Protein AF-A0A4V2BFJ7-F1 (afdb_monomer)

Nearest PDB structures (foldseek):
  2ch4-assembly1_A  TM=7.013E-01  e=1.039E-02  Thermotoga maritima
  2ch4-assembly2_B  TM=6.976E-01  e=1.168E-02  Thermotoga maritima
  4jpb-assembly1_A  TM=7.030E-01  e=2.365E-02  Thermotoga maritima MSB8
  8c5v-assembly1_A  TM=6.580E-01  e=1.478E-02  Escherichia coli
  3ur1-assembly1_A  TM=7.007E-01  e=6.422E-02  Thermotoga maritima

Foldseek 3Di:
DDFDFAADPPPDDDDDPPDDAFDWDWDDDPNDIDTDGGNDGPTDADWDADADPPPDPPDFQFPGWTARPVRHIGTDGDPRRVVVVVVVVVVVVD

Structure (mmCIF, N/CA/C/O backbone):
data_AF-A0A4V2BFJ7-F1
#
_entry.id   AF-A0A4V2BFJ7-F1
#
loop_
_atom_site.group_PDB
_atom_site.id
_atom_site.type_symbol
_atom_site.label_atom_id
_atom_site.label_alt_id
_atom_site.label_comp_id
_atom_site.label_asym_id
_atom_site.label_entity_id
_atom_site.label_seq_id
_atom_site.pdbx_PDB_ins_code
_atom_site.Cartn_x
_atom_site.Cartn_y
_atom_site.Cartn_z
_atom_site.occupancy
_atom_site.B_iso_or_equiv
_atom_site.auth_seq_id
_atom_site.auth_comp_id
_atom_site.auth_asym_id
_atom_site.auth_atom_id
_atom_site.pdbx_PDB_model_num
ATOM 1 N N . MET A 1 1 ? -1.689 8.270 -11.259 1.00 38.72 1 MET A N 1
ATOM 2 C CA . MET A 1 1 ? -0.337 8.367 -10.663 1.00 38.72 1 MET A CA 1
ATOM 3 C C . MET A 1 1 ? -0.340 7.548 -9.379 1.00 38.72 1 MET A C 1
ATOM 5 O O . MET A 1 1 ? -1.202 7.808 -8.552 1.00 38.72 1 MET A O 1
ATOM 9 N N . GLN A 1 2 ? 0.504 6.519 -9.243 1.00 40.91 2 GLN A N 1
ATOM 10 C CA . GLN A 1 2 ? 0.567 5.676 -8.035 1.00 40.91 2 GLN A CA 1
ATOM 11 C C . GLN A 1 2 ? 1.850 5.956 -7.236 1.00 40.91 2 GLN A C 1
ATOM 13 O O . GLN A 1 2 ? 2.894 6.231 -7.822 1.00 40.91 2 GLN A O 1
ATOM 18 N N . THR A 1 3 ? 1.752 5.896 -5.905 1.00 48.16 3 THR A N 1
ATOM 19 C CA . THR A 1 3 ? 2.861 6.087 -4.952 1.00 48.16 3 THR A CA 1
ATOM 20 C C . THR A 1 3 ? 3.357 4.725 -4.467 1.00 48.16 3 THR A C 1
ATOM 22 O O . THR A 1 3 ? 2.542 3.876 -4.112 1.00 48.16 3 THR A O 1
ATOM 25 N N . PHE A 1 4 ? 4.677 4.516 -4.441 1.00 56.31 4 PHE A N 1
ATOM 26 C CA . PHE A 1 4 ? 5.297 3.247 -4.050 1.00 56.31 4 PHE A CA 1
ATOM 27 C C . PHE A 1 4 ? 5.741 3.275 -2.582 1.00 56.31 4 PHE A C 1
ATOM 29 O O . PHE A 1 4 ? 6.414 4.217 -2.155 1.00 56.31 4 PHE A O 1
ATOM 36 N N . LEU A 1 5 ? 5.373 2.248 -1.811 1.00 57.31 5 LEU A N 1
ATOM 37 C CA . LEU A 1 5 ? 5.687 2.144 -0.385 1.00 57.31 5 LEU A CA 1
ATOM 38 C C . LEU A 1 5 ? 6.269 0.757 -0.054 1.00 57.31 5 LEU A C 1
ATOM 40 O O . LEU A 1 5 ? 5.524 -0.224 -0.088 1.00 57.31 5 LEU A O 1
ATOM 44 N N . PRO A 1 6 ? 7.575 0.645 0.250 1.00 49.91 6 PRO A N 1
ATOM 45 C CA . PRO A 1 6 ? 8.187 -0.621 0.649 1.00 49.91 6 PRO A CA 1
ATOM 46 C C . PRO A 1 6 ? 7.654 -1.097 2.008 1.00 49.91 6 PRO A C 1
ATOM 48 O O . PRO A 1 6 ? 7.689 -0.356 2.992 1.00 49.91 6 PRO A O 1
ATOM 51 N N . LEU A 1 7 ? 7.170 -2.341 2.061 1.00 53.91 7 LEU A N 1
ATOM 52 C CA . LEU A 1 7 ? 6.707 -2.987 3.292 1.00 53.91 7 LEU A CA 1
ATOM 53 C C . LEU A 1 7 ? 7.867 -3.560 4.118 1.00 53.91 7 LEU A C 1
ATOM 55 O O . LEU A 1 7 ? 8.824 -4.098 3.564 1.00 53.91 7 LEU A O 1
ATOM 59 N N . LYS A 1 8 ? 7.708 -3.526 5.447 1.00 53.41 8 LYS A N 1
ATOM 60 C CA . LYS A 1 8 ? 8.612 -4.149 6.421 1.00 53.41 8 LYS A CA 1
ATOM 61 C C . LYS A 1 8 ? 8.744 -5.652 6.221 1.00 53.41 8 LYS A C 1
ATOM 63 O O . LYS A 1 8 ? 7.755 -6.382 6.267 1.00 53.41 8 LYS A O 1
ATOM 68 N N . ASN A 1 9 ? 9.982 -6.131 6.153 1.00 51.88 9 ASN A N 1
ATOM 69 C CA . ASN A 1 9 ? 10.301 -7.555 6.193 1.00 51.88 9 ASN A CA 1
ATOM 70 C C . ASN A 1 9 ? 10.458 -8.019 7.656 1.00 51.88 9 ASN A C 1
ATOM 72 O O . ASN A 1 9 ? 11.553 -8.293 8.137 1.00 51.88 9 ASN A O 1
ATOM 76 N N . GLN A 1 10 ? 9.352 -8.054 8.407 1.00 54.56 10 GLN A N 1
ATOM 77 C CA . GLN A 1 10 ? 9.360 -8.345 9.851 1.00 54.56 10 GLN A CA 1
ATOM 78 C C . GLN A 1 10 ? 9.267 -9.843 10.207 1.00 54.56 10 GLN A C 1
ATOM 80 O O . GLN A 1 10 ? 9.066 -10.191 11.366 1.00 54.56 10 GLN A O 1
ATOM 85 N N . ALA A 1 11 ? 9.453 -10.738 9.230 1.00 47.78 11 ALA A N 1
ATOM 86 C CA . ALA A 1 11 ? 9.537 -12.186 9.456 1.00 47.78 11 ALA A CA 1
ATOM 87 C C . ALA A 1 11 ? 10.954 -12.677 9.831 1.00 47.78 11 ALA A C 1
ATOM 89 O O . ALA A 1 11 ? 11.130 -13.848 10.151 1.00 47.78 11 ALA A O 1
ATOM 90 N N . LEU A 1 12 ? 11.969 -11.803 9.812 1.00 49.78 12 LEU A N 1
ATOM 91 C CA . LEU A 1 12 ? 13.377 -12.161 10.027 1.00 49.78 12 LEU A CA 1
ATOM 92 C C . LEU A 1 12 ? 14.013 -11.291 11.123 1.00 49.78 12 LEU A C 1
ATOM 94 O O . LEU A 1 12 ? 14.882 -10.477 10.843 1.00 49.78 12 LEU A O 1
ATOM 98 N N . GLY A 1 13 ? 13.546 -11.442 12.366 1.00 42.69 13 GLY A N 1
ATOM 99 C CA . GLY A 1 13 ? 14.358 -11.327 13.592 1.00 42.69 13 GLY A CA 1
ATOM 100 C C . GLY A 1 13 ? 15.255 -10.102 13.846 1.00 42.69 13 GLY A C 1
ATOM 101 O O . GLY A 1 13 ? 16.083 -10.179 14.748 1.00 42.69 13 GLY A O 1
ATOM 102 N N . GLN A 1 14 ? 15.143 -8.990 13.119 1.00 44.69 14 GLN A N 1
ATOM 103 C CA . GLN A 1 14 ? 15.976 -7.808 13.356 1.00 44.69 14 GLN A CA 1
ATOM 104 C C . GLN A 1 14 ? 15.230 -6.775 14.204 1.00 44.69 14 GLN A C 1
ATOM 106 O O . GLN A 1 14 ? 14.228 -6.193 13.781 1.00 44.69 14 GLN A O 1
ATOM 111 N N . SER A 1 15 ? 15.727 -6.568 15.427 1.00 49.28 15 SER A N 1
ATOM 112 C CA . SER A 1 15 ? 15.303 -5.494 16.326 1.00 49.28 15 SER A CA 1
ATOM 113 C C . SER A 1 15 ? 15.482 -4.142 15.642 1.00 49.28 15 SER A C 1
ATOM 115 O O . SER A 1 15 ? 16.574 -3.799 15.195 1.00 49.28 15 SER A O 1
ATOM 117 N N . ALA A 1 16 ? 14.394 -3.379 15.568 1.00 54.00 16 ALA A N 1
ATOM 118 C CA . ALA A 1 16 ? 14.397 -2.017 15.063 1.00 54.00 16 ALA A CA 1
ATOM 119 C C . ALA A 1 16 ? 15.392 -1.156 15.861 1.00 54.00 16 ALA A C 1
ATOM 121 O O . ALA A 1 16 ? 15.319 -1.102 17.087 1.00 54.00 16 ALA A O 1
ATOM 122 N N . SER A 1 17 ? 16.303 -0.467 15.175 1.00 51.22 17 SER A N 1
ATOM 123 C CA . SER A 1 17 ? 17.070 0.628 15.766 1.00 51.22 17 SER A CA 1
ATOM 124 C C . SER A 1 17 ? 16.132 1.821 16.001 1.00 51.22 17 SER A C 1
ATOM 126 O O . SER A 1 17 ? 15.605 2.411 15.056 1.00 51.22 17 SER A O 1
ATOM 128 N N . THR A 1 18 ? 15.890 2.116 17.276 1.00 54.09 18 THR A N 1
ATOM 129 C CA . THR A 1 18 ? 14.884 3.043 17.819 1.00 54.09 18 THR A CA 1
ATOM 130 C C . THR A 1 18 ? 15.363 4.499 17.864 1.00 54.09 18 THR A C 1
ATOM 132 O O . THR A 1 18 ? 15.633 4.992 18.948 1.00 54.09 18 THR A O 1
ATOM 135 N N . ASP A 1 19 ? 15.450 5.227 16.745 1.00 58.41 19 ASP A N 1
ATOM 136 C CA . ASP A 1 19 ? 15.696 6.687 16.871 1.00 58.41 19 ASP A CA 1
ATOM 137 C C . ASP A 1 19 ? 15.017 7.603 15.838 1.00 58.41 19 ASP A C 1
ATOM 139 O O . ASP A 1 19 ? 15.098 8.824 15.935 1.00 58.41 19 ASP A O 1
ATOM 143 N N . ALA A 1 20 ? 14.258 7.056 14.882 1.00 60.97 20 ALA A N 1
ATOM 144 C CA . ALA A 1 20 ? 13.405 7.859 14.004 1.00 60.97 20 ALA A CA 1
ATOM 145 C C . ALA A 1 20 ? 12.006 7.233 13.872 1.00 60.97 20 ALA A C 1
ATOM 147 O O . ALA A 1 20 ? 11.893 6.011 13.720 1.00 60.97 20 ALA A O 1
ATOM 148 N N . PRO A 1 21 ? 10.923 8.032 13.927 1.00 74.25 21 PRO A N 1
ATOM 149 C CA . PRO A 1 21 ? 9.580 7.517 13.713 1.00 74.25 21 PRO A CA 1
ATOM 150 C C . PRO A 1 21 ? 9.436 6.994 12.280 1.00 74.25 21 PRO A C 1
ATOM 152 O O . PRO A 1 21 ? 9.742 7.687 11.310 1.00 74.25 21 PRO A O 1
ATOM 155 N N . ASN A 1 22 ? 8.940 5.761 12.156 1.00 87.19 22 ASN A N 1
ATOM 156 C CA . ASN A 1 22 ? 8.632 5.168 10.859 1.00 87.19 22 ASN A CA 1
ATOM 157 C C . ASN A 1 22 ? 7.496 5.953 10.181 1.00 87.19 22 ASN A C 1
ATOM 159 O O . ASN A 1 22 ? 6.512 6.279 10.855 1.00 87.19 22 ASN A O 1
ATOM 163 N N . PRO A 1 23 ? 7.573 6.222 8.868 1.00 90.06 23 PRO A N 1
ATOM 164 C CA . PRO A 1 23 ? 6.465 6.820 8.136 1.00 90.06 23 PRO A CA 1
ATOM 165 C C . PRO A 1 23 ? 5.191 5.971 8.238 1.00 90.06 23 PRO A C 1
ATOM 167 O O . PRO A 1 23 ? 5.237 4.739 8.183 1.00 90.06 23 PRO A O 1
ATOM 170 N N . VAL A 1 24 ? 4.043 6.644 8.348 1.00 92.38 24 VAL A N 1
ATOM 171 C CA . VAL A 1 24 ? 2.722 6.009 8.446 1.00 92.38 24 VAL A CA 1
ATOM 172 C C . VAL A 1 24 ? 1.793 6.547 7.360 1.00 92.38 24 VAL A C 1
ATOM 174 O O . VAL A 1 24 ? 1.596 7.755 7.246 1.00 92.38 24 VAL A O 1
ATOM 177 N N . MET A 1 25 ? 1.176 5.650 6.590 1.00 91.19 25 MET A N 1
ATOM 178 C CA . MET A 1 25 ? 0.033 5.976 5.735 1.00 91.19 25 MET A CA 1
ATOM 179 C C . MET A 1 25 ? -1.251 5.823 6.538 1.00 91.19 25 MET A C 1
ATOM 181 O O . MET A 1 25 ? -1.536 4.743 7.056 1.00 91.19 25 MET A O 1
ATOM 185 N N . VAL A 1 26 ? -2.052 6.882 6.590 1.00 94.31 26 VAL A N 1
ATOM 186 C CA . VAL A 1 26 ? -3.405 6.817 7.143 1.00 94.31 26 VAL A CA 1
ATOM 187 C C . VAL A 1 26 ? -4.371 6.433 6.027 1.00 94.31 26 VAL A C 1
ATOM 189 O O . VAL A 1 26 ? -4.452 7.119 5.010 1.00 94.31 26 VAL A O 1
ATOM 192 N N . VAL A 1 27 ? -5.100 5.338 6.222 1.00 93.94 27 VAL A N 1
ATOM 193 C CA . VAL A 1 27 ? -6.137 4.864 5.300 1.00 93.94 27 VAL A CA 1
ATOM 194 C C . VAL A 1 27 ? -7.479 4.976 6.001 1.00 93.94 27 VAL A C 1
ATOM 196 O O . VAL A 1 27 ? -7.659 4.429 7.088 1.00 93.94 27 VAL A O 1
ATOM 199 N N . GLU A 1 28 ? -8.417 5.681 5.376 1.00 93.19 28 GLU A N 1
ATOM 200 C CA . GLU A 1 28 ? -9.800 5.757 5.835 1.00 93.19 28 GLU A CA 1
ATOM 201 C C . GLU A 1 28 ? -10.667 4.761 5.060 1.00 93.19 28 GLU A C 1
ATOM 203 O O . GLU A 1 28 ? -10.609 4.682 3.830 1.00 93.19 28 GLU A O 1
ATOM 208 N N . PHE A 1 29 ? -11.457 3.980 5.788 1.00 91.50 29 PHE A N 1
ATOM 209 C CA . PHE A 1 29 ? -12.402 3.017 5.248 1.00 91.50 29 PHE A CA 1
ATOM 210 C C . PHE A 1 29 ? -13.661 3.022 6.119 1.00 91.50 29 PHE A C 1
ATOM 212 O O . PHE A 1 29 ? -13.569 2.815 7.325 1.00 91.50 29 PHE A O 1
ATOM 219 N N . GLU A 1 30 ? -14.820 3.300 5.513 1.00 92.38 30 GLU A N 1
ATOM 220 C CA . GLU A 1 30 ? -16.123 3.360 6.204 1.00 92.38 30 GLU A CA 1
ATOM 221 C C . GLU A 1 30 ? -16.118 4.267 7.454 1.00 92.38 30 GLU A C 1
ATOM 223 O O . GLU A 1 30 ? -16.657 3.929 8.504 1.00 92.38 30 GLU A O 1
ATOM 228 N N . GLY A 1 31 ? -15.466 5.433 7.358 1.00 91.75 31 GLY A N 1
ATOM 229 C CA . GLY A 1 31 ? -15.360 6.406 8.455 1.00 91.75 31 GLY A CA 1
ATOM 230 C C . GLY A 1 31 ? -14.402 6.001 9.581 1.00 91.75 31 GLY A C 1
ATOM 231 O O . GLY A 1 31 ? -14.194 6.766 10.522 1.00 91.75 31 GLY A O 1
ATOM 232 N N . GLN A 1 32 ? -13.777 4.826 9.492 1.00 91.38 32 GLN A N 1
ATOM 233 C CA . GLN A 1 32 ? -12.743 4.377 10.417 1.00 91.38 32 GLN A CA 1
ATOM 234 C C . GLN A 1 32 ? -11.355 4.518 9.787 1.00 91.38 32 GLN A C 1
ATOM 236 O O . GLN A 1 32 ? -11.180 4.376 8.578 1.00 91.38 32 GLN A O 1
ATOM 241 N N . LYS A 1 33 ? -10.339 4.790 10.611 1.00 93.56 33 LYS A N 1
ATOM 242 C CA . LYS A 1 33 ? -8.959 5.005 10.152 1.00 93.56 33 LYS A CA 1
ATOM 243 C C . LYS A 1 33 ? -8.031 3.903 10.645 1.00 93.56 33 LYS A C 1
ATOM 245 O O . LYS A 1 33 ? -8.115 3.498 11.803 1.00 93.56 33 LYS A O 1
ATOM 250 N N . ILE A 1 34 ? -7.117 3.470 9.780 1.00 92.88 34 ILE A N 1
ATOM 251 C CA . ILE A 1 34 ? -5.964 2.640 10.147 1.00 92.88 34 ILE A CA 1
ATOM 252 C C . ILE A 1 34 ? -4.658 3.324 9.751 1.00 92.88 34 ILE A C 1
ATOM 254 O O . ILE A 1 34 ? -4.610 4.073 8.776 1.00 92.88 34 ILE A O 1
ATOM 258 N N . GLY A 1 35 ? -3.597 3.041 10.504 1.00 93.56 35 GLY A N 1
ATOM 259 C CA . GLY A 1 35 ? -2.231 3.402 10.143 1.00 93.56 35 GLY A CA 1
ATOM 260 C C . GLY A 1 35 ? -1.482 2.189 9.598 1.00 93.56 35 GLY A C 1
ATOM 261 O O . GLY A 1 35 ? -1.430 1.155 10.259 1.00 93.56 35 GLY A O 1
ATOM 262 N N . LEU A 1 36 ? -0.887 2.322 8.414 1.00 91.31 36 LEU A N 1
ATOM 263 C CA . LEU A 1 36 ? 0.067 1.365 7.852 1.00 91.31 36 LEU A CA 1
ATOM 264 C C . LEU A 1 36 ? 1.477 1.940 8.023 1.00 91.31 36 LEU A C 1
ATOM 266 O O . LEU A 1 36 ? 1.740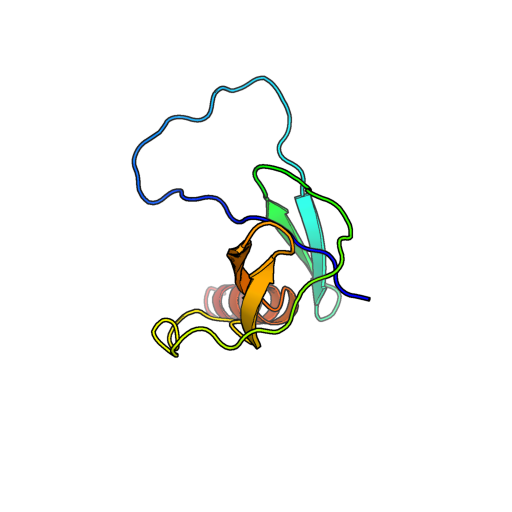 3.028 7.516 1.00 91.31 36 LEU A O 1
ATOM 270 N N . SER A 1 37 ? 2.365 1.257 8.747 1.00 90.81 37 SER A N 1
ATOM 271 C CA . SER A 1 37 ? 3.750 1.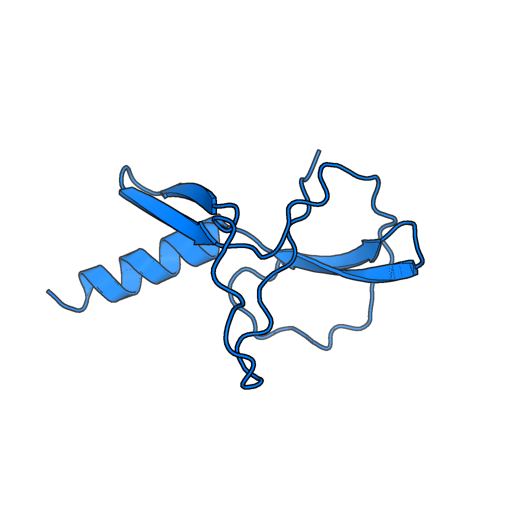701 8.947 1.00 90.81 37 SER A CA 1
ATOM 272 C C . SER A 1 37 ? 4.681 1.145 7.868 1.00 90.81 37 SER A C 1
ATOM 274 O O . SER A 1 37 ? 4.539 0.002 7.433 1.00 90.81 37 SER A O 1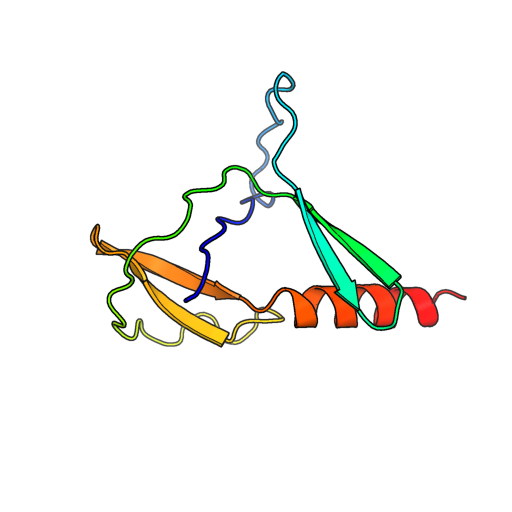
ATOM 276 N N . PHE A 1 38 ? 5.648 1.956 7.448 1.00 88.75 38 PHE A N 1
ATOM 277 C CA . PHE A 1 38 ? 6.623 1.616 6.411 1.00 88.75 38 PHE A CA 1
ATOM 278 C C . PHE A 1 38 ? 8.033 1.926 6.896 1.00 88.75 38 PHE A C 1
ATOM 280 O O . PHE A 1 38 ? 8.214 2.787 7.751 1.00 88.75 38 PHE A O 1
ATOM 287 N N . ASP A 1 39 ? 9.037 1.262 6.331 1.00 88.25 39 ASP A N 1
ATOM 288 C CA . ASP A 1 39 ? 10.436 1.579 6.644 1.00 88.25 39 ASP A CA 1
ATOM 289 C C . ASP A 1 39 ? 10.858 2.921 6.049 1.00 88.25 39 ASP A C 1
ATOM 291 O O . ASP A 1 39 ? 11.563 3.713 6.669 1.00 88.25 39 ASP A O 1
ATOM 295 N N . LYS A 1 40 ? 10.423 3.186 4.815 1.00 85.56 40 LYS A N 1
ATOM 296 C CA . LYS A 1 40 ? 10.817 4.370 4.057 1.00 85.56 40 LYS A CA 1
ATOM 297 C C . LYS A 1 40 ? 9.751 4.724 3.034 1.00 85.56 40 LYS A C 1
ATOM 299 O O . LYS A 1 40 ? 9.090 3.848 2.493 1.00 85.56 40 LYS A O 1
ATOM 304 N N . ILE A 1 41 ? 9.630 6.008 2.712 1.00 87.25 41 ILE A N 1
ATOM 305 C CA . ILE A 1 41 ? 8.870 6.478 1.552 1.00 87.25 41 ILE A CA 1
ATOM 306 C C . ILE A 1 41 ? 9.875 6.797 0.445 1.00 87.25 41 ILE A C 1
ATOM 308 O O . ILE A 1 41 ? 10.756 7.633 0.633 1.00 87.25 41 ILE A O 1
ATOM 312 N N . ILE A 1 42 ? 9.764 6.118 -0.699 1.00 83.50 42 ILE A N 1
ATOM 313 C CA . ILE A 1 42 ? 10.634 6.359 -1.867 1.00 83.50 42 ILE A CA 1
ATOM 314 C C . ILE A 1 42 ? 10.094 7.524 -2.720 1.00 83.50 42 ILE A C 1
ATOM 316 O O . ILE A 1 42 ? 10.844 8.165 -3.448 1.00 83.50 42 ILE A O 1
ATOM 320 N N . GLY A 1 43 ? 8.807 7.857 -2.568 1.00 82.12 43 GLY A N 1
ATOM 321 C CA . GLY A 1 43 ? 8.131 8.930 -3.293 1.00 82.12 43 GLY A CA 1
ATOM 322 C C . GLY A 1 43 ? 7.356 8.404 -4.501 1.00 82.12 43 GLY A C 1
ATOM 323 O O . GLY A 1 43 ? 6.890 7.262 -4.518 1.00 82.12 43 GLY A O 1
ATOM 324 N N . GLN A 1 44 ? 7.187 9.258 -5.506 1.00 80.50 44 GLN A N 1
ATOM 325 C CA . GLN A 1 44 ? 6.564 8.903 -6.779 1.00 80.50 44 GLN A CA 1
ATOM 326 C C . GLN A 1 44 ? 7.660 8.730 -7.824 1.00 80.50 44 GLN A C 1
ATOM 328 O O . GLN A 1 44 ? 8.428 9.654 -8.069 1.00 80.50 44 GLN A O 1
ATOM 333 N N . GLN A 1 45 ? 7.729 7.555 -8.442 1.00 75.19 45 GLN A N 1
ATOM 334 C CA . GLN A 1 45 ? 8.682 7.277 -9.513 1.00 75.19 45 GLN A CA 1
ATOM 335 C C . GLN A 1 45 ? 7.983 6.579 -10.680 1.00 75.19 45 GLN A C 1
ATOM 337 O O . GLN A 1 45 ? 7.004 5.857 -10.457 1.00 75.19 45 GLN A O 1
ATOM 342 N N . PRO A 1 46 ? 8.451 6.788 -11.922 1.00 69.00 46 PRO A N 1
ATOM 343 C CA . PRO A 1 46 ? 7.958 6.032 -13.059 1.00 69.00 46 PRO A CA 1
ATOM 344 C C . PRO A 1 46 ? 8.227 4.541 -12.839 1.00 69.00 46 PRO A C 1
ATOM 346 O O . PRO A 1 46 ? 9.333 4.135 -12.480 1.00 69.00 46 PRO A O 1
ATOM 349 N N . ILE A 1 47 ? 7.198 3.727 -13.056 1.00 75.12 47 ILE A N 1
ATOM 350 C CA . ILE A 1 47 ? 7.318 2.271 -13.073 1.00 75.12 47 ILE A CA 1
ATOM 351 C C . ILE A 1 47 ? 7.371 1.806 -14.522 1.00 75.12 47 ILE A C 1
ATOM 353 O O . ILE A 1 47 ? 6.640 2.326 -15.370 1.00 75.12 47 ILE A O 1
ATOM 357 N N . LEU A 1 48 ? 8.221 0.823 -14.809 1.00 71.25 48 LEU A N 1
ATOM 358 C CA . LEU A 1 48 ? 8.154 0.118 -16.077 1.00 71.25 48 LEU A CA 1
ATOM 359 C C . LEU A 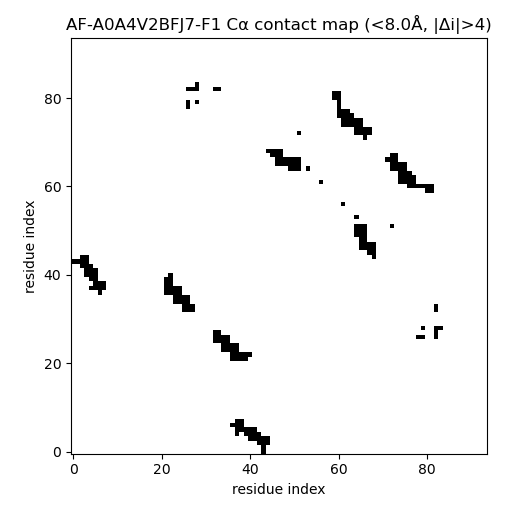1 48 ? 7.312 -1.133 -15.844 1.00 71.25 48 LEU A C 1
ATOM 361 O O . LEU A 1 48 ? 7.731 -2.051 -15.141 1.00 71.25 48 LEU A O 1
ATOM 365 N N . ILE A 1 49 ? 6.109 -1.168 -16.413 1.00 66.12 49 ILE A N 1
ATOM 366 C CA . ILE A 1 49 ? 5.231 -2.327 -16.249 1.00 66.12 49 ILE A CA 1
ATOM 367 C C . ILE A 1 49 ? 5.827 -3.481 -17.058 1.00 66.12 49 ILE A C 1
ATOM 369 O O . ILE A 1 49 ? 5.634 -3.589 -18.267 1.00 66.12 49 ILE A O 1
ATOM 373 N N . ARG A 1 50 ? 6.595 -4.331 -16.379 1.00 69.69 50 ARG A N 1
ATOM 374 C CA . ARG A 1 50 ? 7.025 -5.642 -16.857 1.00 69.69 50 ARG A CA 1
ATOM 375 C C . ARG A 1 50 ? 6.353 -6.660 -15.955 1.00 69.69 50 ARG A C 1
ATOM 377 O O . ARG A 1 50 ? 6.528 -6.593 -14.740 1.00 69.69 50 ARG A O 1
ATOM 384 N N . GLN A 1 51 ? 5.575 -7.558 -16.546 1.00 61.44 51 GLN A N 1
ATOM 385 C CA . GLN A 1 51 ? 4.987 -8.657 -15.795 1.00 61.44 51 GLN A CA 1
ATOM 386 C C . GLN A 1 51 ? 6.121 -9.570 -15.323 1.00 61.44 51 GLN A C 1
ATOM 388 O O . GLN A 1 51 ? 6.869 -10.120 -16.132 1.00 61.44 51 GLN A O 1
ATOM 393 N N . LEU A 1 52 ? 6.280 -9.678 -14.011 1.00 63.41 52 LEU A N 1
ATOM 394 C CA . LEU A 1 52 ? 7.027 -10.757 -13.386 1.00 63.41 52 LEU A CA 1
ATOM 395 C C . LEU A 1 52 ? 6.115 -11.994 -13.343 1.00 63.41 52 LEU A C 1
ATOM 397 O O . LEU A 1 52 ? 4.895 -11.864 -13.276 1.00 63.41 52 LEU A O 1
ATOM 401 N N . ALA A 1 53 ? 6.689 -13.194 -13.404 1.00 60.75 53 ALA A N 1
ATOM 402 C CA . ALA A 1 53 ? 5.907 -14.427 -13.325 1.00 60.75 53 ALA A CA 1
ATOM 403 C C . ALA A 1 53 ? 5.085 -14.489 -12.016 1.00 60.75 53 ALA A C 1
ATOM 405 O O . ALA A 1 53 ? 5.570 -14.082 -10.957 1.00 60.75 53 ALA A O 1
ATOM 406 N N . ASP A 1 54 ? 3.847 -14.988 -12.107 1.00 63.31 54 ASP A N 1
ATOM 407 C CA . ASP A 1 54 ? 2.799 -14.970 -11.069 1.00 63.31 54 ASP A CA 1
ATOM 408 C C . ASP A 1 54 ? 3.083 -15.888 -9.861 1.00 63.31 54 ASP A C 1
ATOM 410 O O . ASP A 1 54 ? 2.321 -16.797 -9.539 1.00 63.31 54 ASP A O 1
ATOM 414 N N . TYR A 1 55 ? 4.183 -15.652 -9.147 1.00 63.00 55 TYR A N 1
ATOM 415 C CA . TYR A 1 55 ? 4.580 -16.459 -7.986 1.00 63.00 55 TYR A CA 1
ATOM 416 C C . TYR A 1 55 ? 3.964 -15.988 -6.655 1.00 63.00 55 TYR A C 1
ATOM 418 O O . TYR A 1 55 ? 4.148 -16.643 -5.631 1.00 63.00 55 TYR A O 1
ATOM 426 N N . ILE A 1 56 ? 3.228 -14.867 -6.636 1.00 63.19 56 ILE A N 1
ATOM 427 C CA . ILE A 1 56 ? 2.718 -14.233 -5.405 1.00 63.19 56 ILE A CA 1
ATOM 428 C C . ILE A 1 56 ? 1.208 -13.973 -5.522 1.00 63.19 56 ILE A C 1
ATOM 430 O O . ILE A 1 56 ? 0.757 -12.836 -5.572 1.00 63.19 56 ILE A O 1
ATOM 434 N N . SER A 1 57 ? 0.404 -15.036 -5.590 1.00 62.97 57 SER A N 1
ATOM 435 C CA . SER A 1 57 ? -1.059 -14.940 -5.748 1.00 62.97 57 SER A CA 1
ATOM 436 C C . SER A 1 57 ? -1.851 -14.926 -4.431 1.00 62.97 57 SER A C 1
ATOM 438 O O . SER A 1 57 ? -3.044 -14.636 -4.443 1.00 62.97 57 SER A O 1
ATOM 440 N N . ASN A 1 58 ? -1.211 -15.190 -3.284 1.00 71.75 58 ASN A N 1
ATOM 441 C CA . ASN A 1 58 ? -1.911 -15.410 -2.005 1.00 71.75 58 ASN A CA 1
ATOM 442 C C . ASN A 1 58 ? -1.822 -14.256 -0.989 1.00 71.75 58 ASN A C 1
ATOM 444 O O . ASN A 1 58 ? -2.264 -14.409 0.151 1.00 71.75 58 ASN A O 1
ATOM 448 N N . VAL A 1 59 ? -1.262 -13.101 -1.360 1.00 80.19 59 VAL A N 1
ATOM 449 C CA . VAL A 1 59 ? -1.152 -11.952 -0.446 1.00 80.19 59 VAL A CA 1
ATOM 450 C C . VAL A 1 59 ? -2.413 -11.083 -0.536 1.00 80.19 59 VAL A C 1
ATOM 452 O O . VAL A 1 59 ? -2.747 -10.608 -1.624 1.00 80.19 59 VAL A O 1
ATOM 455 N N . PRO A 1 60 ? -3.118 -10.818 0.580 1.00 81.06 60 PRO A N 1
ATOM 456 C CA . PRO A 1 60 ? -4.231 -9.882 0.587 1.00 81.06 60 PRO A CA 1
ATOM 457 C C . PRO A 1 60 ? -3.865 -8.518 0.014 1.00 81.06 60 PRO A C 1
ATOM 459 O O . PRO A 1 60 ? -2.838 -7.942 0.359 1.00 81.06 60 PRO A O 1
ATOM 462 N N . GLY A 1 61 ? -4.728 -7.989 -0.848 1.00 85.19 61 GLY A N 1
ATOM 463 C CA . GLY A 1 61 ? -4.504 -6.685 -1.462 1.00 85.19 61 GLY A CA 1
ATOM 464 C C . GLY A 1 61 ? -3.455 -6.686 -2.566 1.00 85.19 61 GLY A C 1
ATOM 465 O O . GLY A 1 61 ? -3.142 -5.607 -3.054 1.00 85.19 61 GLY A O 1
ATOM 466 N N . PHE A 1 62 ? -2.939 -7.844 -2.983 1.00 87.06 62 PHE A N 1
ATOM 467 C CA . PHE A 1 62 ? -2.142 -7.959 -4.198 1.00 87.06 62 PHE A CA 1
ATOM 468 C C . PHE A 1 62 ? -2.966 -7.545 -5.421 1.00 87.06 62 PHE A C 1
ATOM 470 O O . PHE A 1 62 ? -4.038 -8.092 -5.672 1.00 87.06 62 PHE A O 1
ATOM 477 N N . SER A 1 63 ? -2.452 -6.577 -6.176 1.00 81.12 63 SER A N 1
ATOM 478 C CA . SER A 1 63 ? -3.061 -6.097 -7.422 1.00 81.12 63 SER A CA 1
ATOM 479 C C . SER A 1 63 ? -2.209 -6.423 -8.651 1.00 81.12 63 SER A C 1
ATOM 481 O O . SER A 1 63 ? -2.644 -6.175 -9.772 1.00 81.12 63 SER A O 1
ATOM 483 N N . GLY A 1 64 ? -0.989 -6.931 -8.457 1.00 80.44 64 GLY A N 1
ATOM 484 C CA . GLY A 1 64 ? -0.057 -7.255 -9.530 1.00 80.44 64 GLY A CA 1
ATOM 485 C C . GLY A 1 64 ? 1.402 -7.090 -9.119 1.00 80.44 64 GLY A C 1
ATOM 486 O O . GLY A 1 64 ? 1.731 -6.697 -7.998 1.00 80.44 64 GLY A O 1
ATOM 487 N N . ASN A 1 65 ? 2.285 -7.368 -10.068 1.00 83.69 65 ASN A N 1
ATOM 488 C CA . ASN A 1 65 ? 3.723 -7.176 -9.957 1.00 83.69 65 ASN A CA 1
ATOM 489 C C . ASN A 1 65 ? 4.200 -6.153 -11.001 1.00 83.69 65 ASN A C 1
ATOM 491 O O . ASN A 1 65 ? 3.499 -5.830 -11.959 1.00 83.69 65 ASN A O 1
ATOM 495 N N . THR A 1 66 ? 5.377 -5.585 -10.775 1.00 81.75 66 THR A N 1
ATOM 496 C CA . THR A 1 66 ? 6.015 -4.645 -11.696 1.00 81.75 66 THR A CA 1
ATOM 497 C C . THR A 1 66 ? 7.525 -4.703 -11.519 1.00 81.75 66 THR A C 1
ATOM 499 O O . THR A 1 66 ? 8.034 -5.318 -10.582 1.00 81.75 66 THR A O 1
ATOM 502 N N 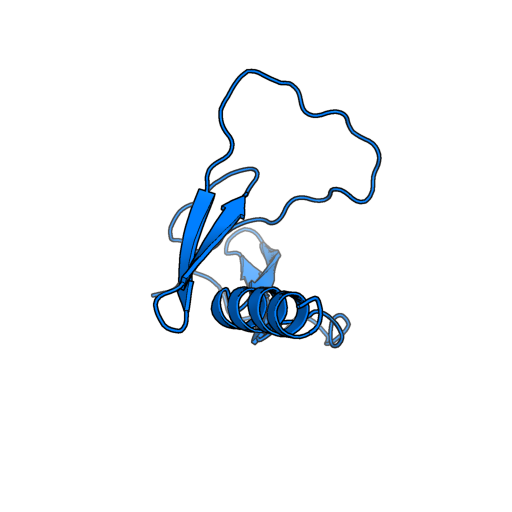. VAL A 1 67 ? 8.249 -4.020 -12.397 1.00 83.50 67 VAL A N 1
ATOM 503 C CA . VAL A 1 67 ? 9.678 -3.769 -12.242 1.00 83.50 67 VAL A CA 1
ATOM 504 C C . VAL A 1 67 ? 9.881 -2.260 -12.108 1.00 83.50 67 VAL A C 1
ATOM 506 O O . VAL A 1 67 ? 9.279 -1.458 -12.828 1.00 83.50 67 VAL A O 1
ATOM 509 N N . LEU A 1 68 ? 10.671 -1.848 -11.124 1.00 83.56 68 LEU A N 1
ATOM 510 C CA . LEU A 1 68 ? 11.049 -0.453 -10.929 1.00 83.56 68 LEU A CA 1
ATOM 511 C C . LEU A 1 68 ? 12.008 -0.005 -12.045 1.00 83.56 68 LEU A C 1
ATOM 513 O O . LEU A 1 68 ? 12.620 -0.825 -12.727 1.00 83.56 68 LEU A O 1
ATOM 517 N N . ALA A 1 69 ? 12.171 1.305 -12.244 1.00 81.88 69 ALA A N 1
ATOM 518 C CA . ALA A 1 69 ? 13.056 1.832 -13.290 1.00 81.88 69 ALA A CA 1
ATOM 519 C C . ALA A 1 69 ? 14.532 1.397 -13.132 1.00 81.88 69 ALA A C 1
ATOM 521 O O . ALA A 1 69 ? 15.263 1.347 -14.117 1.00 81.88 69 ALA A O 1
ATOM 522 N N . ASN A 1 70 ? 14.954 1.041 -11.914 1.00 81.50 70 ASN A N 1
ATOM 523 C CA . ASN A 1 70 ? 16.282 0.502 -11.599 1.00 81.50 70 ASN A CA 1
ATOM 524 C C . ASN A 1 70 ? 16.412 -1.020 -11.838 1.00 81.50 70 ASN A C 1
ATOM 526 O O . ASN A 1 70 ? 17.474 -1.580 -11.586 1.00 81.50 70 ASN A O 1
ATOM 530 N N . GLY A 1 71 ? 15.356 -1.691 -12.308 1.00 83.75 71 GLY A N 1
ATOM 531 C CA . GLY A 1 71 ? 15.346 -3.132 -12.566 1.00 83.75 71 GLY A CA 1
ATOM 532 C C . GLY A 1 71 ? 14.932 -4.003 -11.376 1.00 83.75 71 GLY A C 1
ATOM 533 O O . GLY A 1 71 ? 14.818 -5.216 -11.542 1.00 83.75 71 GLY A O 1
ATOM 534 N N . GLU A 1 72 ? 14.662 -3.426 -10.203 1.00 84.06 72 GLU A N 1
ATOM 535 C CA . GLU A 1 72 ? 14.230 -4.201 -9.038 1.00 84.06 72 GLU 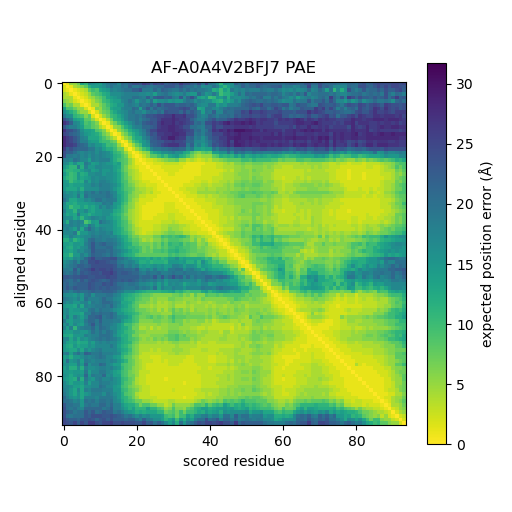A CA 1
ATOM 536 C C . GLU A 1 72 ? 12.765 -4.655 -9.171 1.00 84.06 72 GLU A C 1
ATOM 538 O O . GLU A 1 72 ? 11.901 -3.865 -9.573 1.00 84.06 72 GLU A O 1
ATOM 543 N N . PRO A 1 73 ? 12.446 -5.915 -8.826 1.00 83.25 73 PRO A N 1
ATOM 544 C CA . PRO A 1 73 ? 11.072 -6.391 -8.803 1.00 83.25 73 PRO A CA 1
ATOM 545 C C . PRO A 1 73 ? 10.285 -5.720 -7.674 1.00 83.25 73 PRO A C 1
ATOM 547 O O . PRO A 1 73 ? 10.780 -5.505 -6.568 1.00 83.25 73 PRO A O 1
ATOM 550 N N . ALA A 1 74 ? 9.024 -5.423 -7.952 1.00 84.44 74 ALA A N 1
ATOM 551 C CA . ALA A 1 74 ? 8.126 -4.719 -7.059 1.00 84.44 74 ALA A CA 1
ATOM 552 C C . ALA A 1 74 ? 6.717 -5.317 -7.112 1.00 84.44 74 ALA A C 1
ATOM 554 O O . ALA A 1 74 ? 6.298 -5.917 -8.102 1.00 84.44 74 ALA A O 1
ATOM 555 N N . ILE A 1 75 ? 5.967 -5.123 -6.030 1.00 86.06 75 ILE A N 1
ATOM 556 C CA . ILE A 1 75 ? 4.580 -5.570 -5.904 1.00 86.06 75 ILE A CA 1
ATOM 557 C C . ILE A 1 75 ? 3.680 -4.346 -5.790 1.00 86.06 75 ILE A C 1
ATOM 559 O O . ILE A 1 75 ? 4.017 -3.374 -5.114 1.00 86.06 75 ILE A O 1
ATOM 563 N N . ILE A 1 76 ? 2.519 -4.410 -6.434 1.00 85.50 76 ILE A N 1
ATOM 564 C CA . ILE A 1 76 ? 1.468 -3.409 -6.300 1.00 85.50 76 ILE A CA 1
ATOM 565 C C . ILE A 1 76 ? 0.460 -3.927 -5.280 1.00 85.50 76 ILE A C 1
ATOM 567 O O . ILE A 1 76 ? -0.146 -4.984 -5.465 1.00 85.50 76 ILE A O 1
ATOM 571 N N . LEU A 1 77 ? 0.273 -3.159 -4.210 1.00 88.31 77 LEU A N 1
ATOM 572 C CA . LEU A 1 77 ? -0.640 -3.487 -3.124 1.00 88.31 77 LEU A CA 1
ATOM 573 C C . LEU A 1 77 ? -1.749 -2.445 -2.996 1.00 88.31 77 LEU A C 1
ATOM 575 O O . LEU A 1 77 ? -1.536 -1.260 -3.241 1.00 88.31 77 LEU A O 1
ATOM 579 N N . SER A 1 78 ? -2.932 -2.889 -2.579 1.00 89.62 78 SER A N 1
ATOM 580 C CA . SER A 1 78 ? -4.099 -2.052 -2.317 1.00 89.62 78 SER A CA 1
ATOM 581 C C . SER A 1 78 ? -4.260 -1.793 -0.813 1.00 89.62 78 SER A C 1
ATOM 583 O O . SER A 1 78 ? -4.712 -2.686 -0.090 1.00 89.62 78 SER A O 1
ATOM 585 N N . PRO A 1 79 ? -3.982 -0.566 -0.323 1.00 91.38 79 PRO A N 1
ATOM 586 C CA . PRO A 1 79 ? -4.183 -0.188 1.081 1.00 91.38 79 PRO A CA 1
ATOM 587 C C . PRO A 1 79 ? -5.616 -0.432 1.573 1.00 91.38 79 PRO A C 1
ATOM 589 O O . PRO A 1 79 ? -5.839 -0.796 2.727 1.00 91.38 79 PRO A O 1
ATOM 592 N N . LYS A 1 80 ? -6.597 -0.289 0.671 1.00 91.44 80 LYS A N 1
ATOM 593 C CA . LYS A 1 80 ? -8.021 -0.490 0.961 1.00 91.44 80 LYS A CA 1
ATOM 594 C C . LYS A 1 80 ? -8.326 -1.915 1.423 1.00 91.44 80 LYS A C 1
ATOM 596 O O . LYS A 1 80 ? -9.116 -2.088 2.346 1.00 91.44 80 LYS A O 1
ATOM 601 N N . VAL A 1 81 ? -7.698 -2.925 0.815 1.00 91.75 81 VAL A N 1
ATOM 602 C CA . VAL A 1 81 ?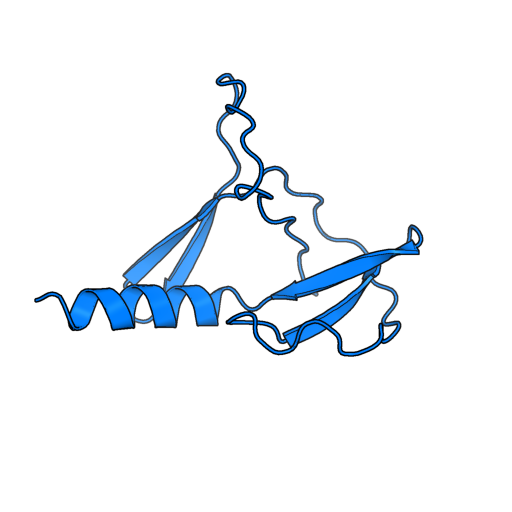 -7.949 -4.332 1.173 1.00 91.75 81 VAL A CA 1
ATOM 603 C C . VAL A 1 81 ? -7.452 -4.627 2.589 1.00 91.75 81 VAL A C 1
ATOM 605 O O . VAL A 1 81 ? -8.131 -5.318 3.346 1.00 91.75 81 VAL A O 1
ATOM 608 N N . PHE A 1 82 ? -6.324 -4.038 2.994 1.00 90.62 82 PHE A N 1
ATOM 609 C CA . PHE A 1 82 ? -5.834 -4.158 4.370 1.00 90.62 82 PHE A CA 1
ATOM 610 C C . PHE A 1 82 ? -6.773 -3.486 5.376 1.00 90.62 82 PHE A C 1
ATOM 612 O O . PHE A 1 82 ? -7.056 -4.072 6.421 1.00 90.62 82 PHE A O 1
ATOM 619 N N . ALA A 1 83 ? -7.315 -2.308 5.048 1.00 92.06 83 ALA A N 1
ATOM 620 C CA . ALA A 1 83 ? -8.316 -1.643 5.884 1.00 92.06 83 ALA A CA 1
ATOM 621 C C . ALA A 1 83 ? -9.581 -2.499 6.051 1.00 92.06 83 ALA A C 1
ATOM 623 O O . ALA A 1 83 ? -9.997 -2.774 7.177 1.00 92.06 83 ALA A O 1
ATOM 624 N N . GLN A 1 84 ? -10.126 -3.015 4.947 1.00 91.69 84 GLN A N 1
ATOM 625 C CA . GLN A 1 84 ? -11.282 -3.916 4.949 1.00 91.69 84 GLN A CA 1
ATOM 626 C C . GLN A 1 84 ? -11.064 -5.145 5.834 1.00 91.69 84 GLN A C 1
ATOM 628 O O . GLN A 1 84 ? -11.910 -5.477 6.667 1.00 91.69 84 GLN A O 1
ATOM 633 N N . GLN A 1 85 ? -9.923 -5.819 5.688 1.00 89.94 85 GLN A N 1
ATOM 634 C CA . GLN A 1 85 ? -9.616 -7.012 6.473 1.00 89.94 85 GLN A CA 1
ATOM 635 C C . GLN A 1 85 ? -9.423 -6.716 7.961 1.00 89.94 85 GLN A C 1
ATOM 637 O O . GLN A 1 85 ? -9.870 -7.506 8.796 1.00 89.94 85 GLN A O 1
ATOM 642 N N . TYR A 1 86 ? -8.777 -5.599 8.302 1.00 90.81 86 TYR A N 1
ATOM 643 C CA . TYR A 1 86 ? -8.569 -5.195 9.691 1.00 90.81 86 TYR A CA 1
ATOM 644 C C . TYR A 1 86 ? -9.910 -4.987 10.411 1.00 90.81 86 TYR A C 1
ATOM 646 O O . TYR A 1 86 ? -10.151 -5.582 11.464 1.00 90.81 86 TYR A O 1
ATOM 654 N N . PHE A 1 87 ? -10.8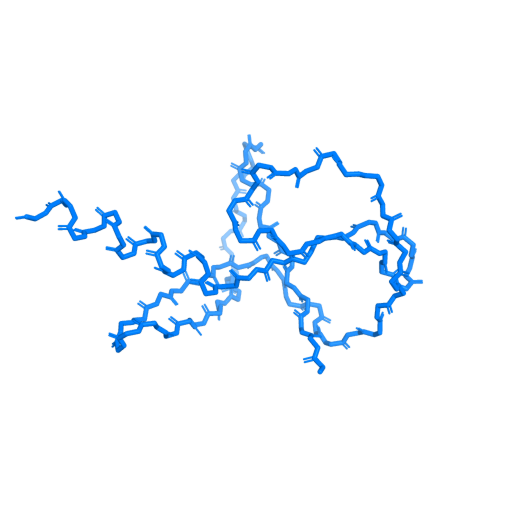26 -4.224 9.808 1.00 89.69 87 PHE A N 1
ATOM 655 C CA . PHE A 1 87 ? -12.138 -3.954 10.404 1.00 89.69 87 PHE A CA 1
ATOM 656 C C . PHE A 1 87 ? -13.078 -5.171 10.382 1.00 89.69 87 PHE A C 1
ATOM 658 O O . PHE A 1 87 ? -13.813 -5.398 11.345 1.00 89.69 87 PHE A O 1
ATOM 665 N N . SER A 1 88 ? -12.989 -6.032 9.360 1.00 87.44 88 SER A N 1
ATOM 666 C CA . SER A 1 88 ? -13.746 -7.297 9.303 1.00 87.44 88 SER A CA 1
ATOM 667 C C . SER A 1 88 ? -13.351 -8.287 10.407 1.00 87.44 88 SER A C 1
ATOM 669 O O . SER A 1 88 ? -14.177 -9.069 10.873 1.00 87.44 88 SER A O 1
ATOM 671 N N . LYS A 1 89 ? -12.079 -8.293 10.832 1.00 84.94 89 LYS A N 1
ATOM 672 C CA . LYS A 1 89 ? -11.622 -9.121 11.963 1.00 84.94 89 LYS A CA 1
ATOM 673 C C . LYS A 1 89 ? -12.040 -8.526 13.306 1.00 84.94 89 LYS A C 1
ATOM 675 O O . LYS A 1 89 ? -12.384 -9.274 14.213 1.00 84.94 89 LYS A O 1
ATOM 680 N N . ARG A 1 90 ? -12.041 -7.195 13.423 1.00 80.19 90 ARG A N 1
ATOM 681 C CA . ARG A 1 90 ? -12.410 -6.489 14.657 1.00 80.19 90 ARG A CA 1
ATOM 682 C C . ARG A 1 90 ? -13.904 -6.579 14.974 1.00 80.19 90 ARG A C 1
ATOM 684 O O . ARG A 1 90 ? -14.254 -6.750 16.132 1.00 80.19 90 ARG A O 1
ATOM 691 N N . SER A 1 91 ? -14.766 -6.513 13.961 1.00 74.19 91 SER A N 1
ATOM 692 C CA . SER A 1 91 ? -16.225 -6.644 14.125 1.00 74.19 91 SER A CA 1
ATOM 693 C C . SER A 1 91 ? -16.679 -8.045 14.546 1.00 74.19 91 SER A C 1
ATOM 695 O O . SER A 1 91 ? -17.724 -8.171 15.163 1.00 74.19 91 SER A O 1
ATOM 697 N N . ARG A 1 92 ? -15.891 -9.091 14.260 1.00 71.25 92 ARG A N 1
ATOM 698 C CA . ARG A 1 92 ? -16.148 -10.468 14.726 1.00 71.25 92 ARG A CA 1
ATOM 699 C C . ARG A 1 92 ? -15.672 -10.747 16.154 1.00 71.25 92 ARG A C 1
ATOM 701 O O . ARG A 1 92 ? -15.978 -11.808 16.684 1.00 71.25 92 ARG A O 1
ATOM 708 N N . ALA A 1 93 ? -14.872 -9.855 16.733 1.00 61.66 93 ALA A N 1
ATOM 709 C CA . ALA A 1 93 ? -14.302 -10.015 18.070 1.00 61.66 93 ALA A CA 1
ATOM 710 C C . ALA A 1 93 ? -15.107 -9.277 19.159 1.00 61.66 93 ALA A C 1
ATOM 712 O O . ALA A 1 93 ? -14.617 -9.140 20.279 1.00 61.66 93 ALA A O 1
ATOM 713 N N . SER A 1 94 ? -16.303 -8.785 18.821 1.00 52.25 94 SER A N 1
ATOM 714 C CA . SER A 1 94 ? -17.246 -8.098 19.708 1.00 52.25 94 SER A CA 1
ATOM 715 C C . SER A 1 94 ? -18.615 -8.752 19.628 1.00 52.25 94 SER A C 1
ATOM 717 O O . SER A 1 94 ? -19.364 -8.552 20.606 1.00 52.25 94 SER A O 1
#

Radius of gyration: 15.16 Å; Cα contacts (8 Å, |Δi|>4): 118; chains: 1; bounding box: 34×25×37 Å

Mean predicted aligned error: 10.87 Å

pLDDT: mean 75.56, std 15.95, range [38.72, 94.31]

Sequence (94 aa):
MQTFLPLKNQALGQSASTDAPNPVMVVEFEGQKIGLSFDKIIGQQPILIRQLADYISNVPGFSGNTVLANGEPAIILSPKVFAQQYFSKRSRAS

Secondary structure (DSSP, 8-state):
---B-PPP-TTS------SSPPPEEEEEETTEEEEEE-S---B---EE--PPPS---SSTTEEEEEEETTS-EEEEE-HHHHHHHHHHHHHTT-

Solvent-accessible surface area (backbone atoms only — not comparable to full-atom values): 6252 Å² total; per-residue (Å²): 140,71,76,55,68,56,75,68,77,78,88,63,91,71,81,77,82,88,83,71,86,61,52,65,49,78,47,77,52,97,92,42,76,48,77,48,70,25,75,49,80,84,48,74,67,75,66,46,87,42,84,60,81,87,83,76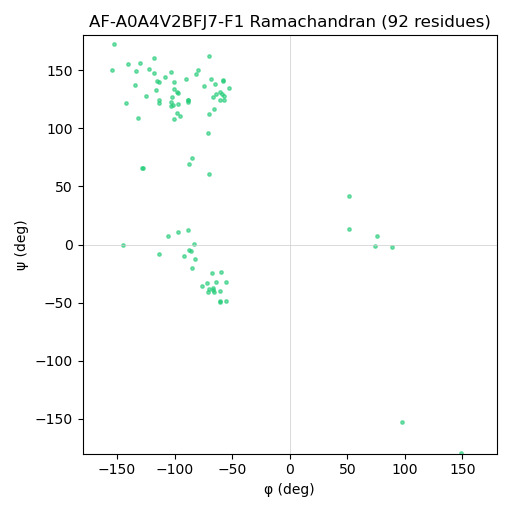,84,84,54,88,30,60,76,50,55,28,23,39,77,87,68,48,81,43,74,42,70,40,72,65,46,53,49,52,53,54,52,59,54,53,66,74,76,112